Protein AF-A0A2N2EZ82-F1 (afdb_monomer_lite)

Secondary structure (DSSP, 8-state):
-HHHHHHHHHHHHHHHHHHTT--EEEEEEEETTEEEEEEEEE----SSS-----TT--HHHHHHHHHTTTTS---EEEEEEEETTEEEEEEEEE---HHHHHHHHHTT----

Radius of gyration: 16.88 Å; chains: 1; bounding box: 45×41×42 Å

Structure (mmCIF, N/CA/C/O backbone):
data_AF-A0A2N2EZ82-F1
#
_entry.id   AF-A0A2N2EZ82-F1
#
loop_
_atom_site.group_PDB
_atom_site.id
_atom_site.type_symbol
_atom_site.label_atom_id
_atom_site.label_alt_id
_atom_site.label_comp_id
_atom_site.label_asym_id
_atom_site.label_entity_id
_atom_site.label_seq_id
_atom_site.pdbx_PDB_ins_code
_atom_site.Cartn_x
_atom_site.Cartn_y
_atom_site.Cartn_z
_atom_site.occupancy
_atom_site.B_iso_or_equiv
_atom_site.auth_seq_id
_atom_site.auth_comp_id
_atom_site.auth_asym_id
_atom_site.auth_atom_id
_atom_site.pdbx_PDB_model_num
ATOM 1 N N . MET A 1 1 ? -14.059 14.167 6.911 1.00 49.69 1 MET A N 1
ATOM 2 C CA . MET A 1 1 ? -13.332 14.524 5.665 1.00 49.69 1 MET A CA 1
ATOM 3 C C . MET A 1 1 ? -11.934 13.899 5.545 1.00 49.69 1 MET A C 1
ATOM 5 O O . MET A 1 1 ? -11.495 13.719 4.420 1.00 49.69 1 MET A O 1
ATOM 9 N N . SER A 1 2 ? -11.249 13.520 6.637 1.00 60.47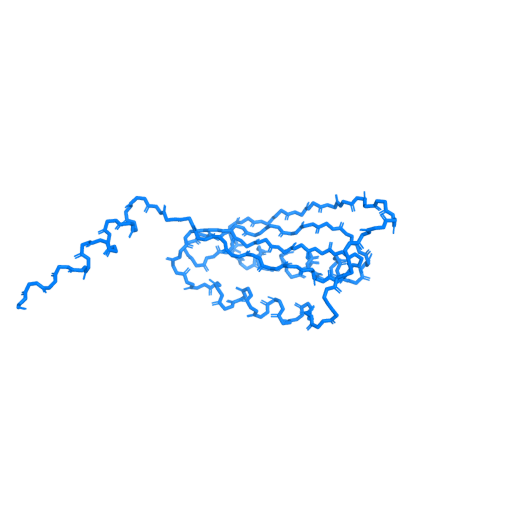 2 SER A N 1
ATOM 10 C CA . SER A 1 2 ? -9.850 13.033 6.594 1.00 60.47 2 SER A CA 1
ATOM 11 C C . SER A 1 2 ? -9.635 11.664 5.909 1.00 60.47 2 SER A C 1
ATOM 13 O O . SER A 1 2 ? -8.693 11.509 5.136 1.00 60.47 2 SER A O 1
ATOM 15 N N . ALA A 1 3 ? -10.534 10.689 6.103 1.00 69.88 3 ALA A N 1
ATOM 16 C CA . ALA A 1 3 ? -10.351 9.317 5.596 1.00 69.88 3 ALA A CA 1
ATOM 17 C C . ALA A 1 3 ? -10.224 9.233 4.059 1.00 69.88 3 ALA A C 1
ATOM 19 O O . ALA A 1 3 ? -9.273 8.648 3.543 1.00 69.88 3 ALA A O 1
ATOM 20 N N . LYS A 1 4 ? -11.105 9.930 3.325 1.00 79.75 4 LYS A N 1
ATOM 21 C CA . LYS A 1 4 ? -11.078 9.970 1.850 1.00 79.75 4 LYS A CA 1
ATOM 22 C C . LYS A 1 4 ? -9.787 10.576 1.287 1.00 79.75 4 LYS A C 1
ATOM 24 O O . LYS A 1 4 ? -9.339 10.184 0.214 1.00 79.75 4 LYS A O 1
ATOM 29 N N . ILE A 1 5 ? -9.177 11.523 2.006 1.00 86.12 5 ILE A N 1
ATOM 30 C CA . ILE A 1 5 ? -7.908 12.142 1.595 1.00 86.12 5 ILE A CA 1
ATOM 31 C C . ILE A 1 5 ? -6.777 11.115 1.680 1.00 86.12 5 ILE A C 1
ATOM 33 O O . ILE A 1 5 ? -5.949 11.033 0.776 1.00 86.12 5 ILE A O 1
ATOM 37 N N . ASN A 1 6 ? -6.744 10.313 2.742 1.00 88.25 6 ASN A N 1
ATOM 38 C CA . ASN A 1 6 ? -5.704 9.307 2.928 1.00 88.25 6 ASN A CA 1
ATOM 39 C C . ASN A 1 6 ? -5.860 8.112 1.978 1.00 88.25 6 ASN A C 1
ATOM 41 O O . ASN A 1 6 ? -4.861 7.611 1.469 1.00 88.25 6 ASN A O 1
ATOM 45 N N . GLU A 1 7 ? -7.091 7.710 1.661 1.00 87.50 7 GLU A N 1
ATOM 46 C CA . GLU A 1 7 ? -7.359 6.743 0.589 1.00 87.50 7 GLU A CA 1
ATOM 47 C C . GLU A 1 7 ? -6.820 7.220 -0.760 1.00 87.50 7 GLU A C 1
ATOM 49 O O . GLU A 1 7 ? -6.132 6.477 -1.462 1.00 87.50 7 GLU A O 1
ATOM 54 N N . LEU A 1 8 ? -7.079 8.484 -1.106 1.00 90.00 8 LEU A N 1
ATOM 55 C CA . LEU A 1 8 ? -6.564 9.075 -2.33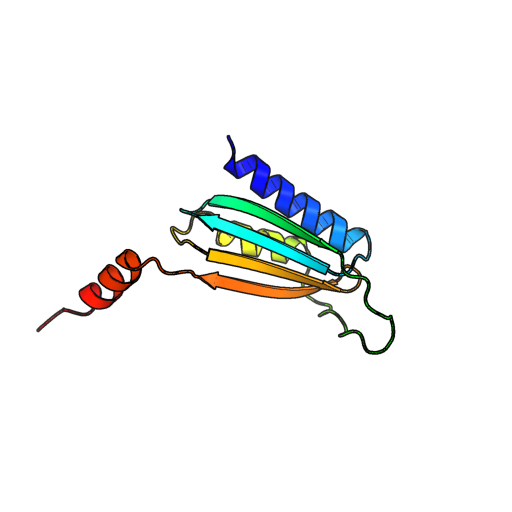5 1.00 90.00 8 LEU A CA 1
ATOM 56 C C . LEU A 1 8 ? -5.031 9.149 -2.327 1.00 90.00 8 LEU A C 1
ATOM 58 O O . LEU A 1 8 ? -4.398 8.811 -3.325 1.00 90.00 8 LEU A O 1
ATOM 62 N N . LYS A 1 9 ? -4.419 9.524 -1.196 1.00 91.50 9 LYS A N 1
ATOM 63 C CA . LYS A 1 9 ? -2.954 9.519 -1.034 1.00 91.50 9 LYS A CA 1
ATOM 64 C C . LYS A 1 9 ? -2.359 8.134 -1.268 1.00 91.50 9 LYS A C 1
ATOM 66 O O . LYS A 1 9 ? -1.365 8.027 -1.980 1.00 91.50 9 LYS A O 1
ATOM 71 N N . LEU A 1 10 ? -2.971 7.084 -0.720 1.00 90.69 10 LEU A N 1
ATOM 72 C CA . LEU A 1 10 ? -2.527 5.709 -0.931 1.00 90.69 10 LEU A CA 1
ATOM 73 C C . LEU A 1 10 ? -2.613 5.307 -2.411 1.00 90.69 10 LEU A C 1
ATOM 75 O O . LEU A 1 10 ? -1.647 4.772 -2.954 1.00 90.69 10 LEU A O 1
ATOM 79 N N . LYS A 1 11 ? -3.739 5.593 -3.078 1.00 90.75 11 LYS A N 1
ATOM 80 C CA . LYS A 1 11 ? -3.919 5.304 -4.512 1.00 90.75 11 LYS A CA 1
ATOM 81 C C . LYS A 1 11 ? -2.888 6.031 -5.372 1.00 90.75 11 LYS A C 1
ATOM 83 O O . LYS A 1 11 ? -2.272 5.417 -6.240 1.00 90.75 11 LYS A O 1
ATOM 88 N N . ASN A 1 12 ? -2.657 7.310 -5.089 1.00 92.69 12 ASN A N 1
ATOM 89 C CA . ASN A 1 12 ? -1.676 8.118 -5.805 1.00 92.69 12 ASN A CA 1
ATOM 90 C C . ASN A 1 12 ? -0.248 7.614 -5.569 1.00 92.69 12 ASN A C 1
ATOM 92 O O . ASN A 1 12 ? 0.536 7.557 -6.511 1.00 92.69 12 ASN A O 1
ATOM 96 N N . ALA A 1 13 ? 0.087 7.201 -4.343 1.00 91.81 13 ALA A N 1
ATOM 97 C CA . ALA A 1 13 ? 1.379 6.595 -4.039 1.00 91.81 13 ALA A CA 1
ATOM 98 C C . ALA A 1 13 ? 1.575 5.277 -4.802 1.00 91.81 13 ALA A C 1
ATOM 100 O O . ALA A 1 13 ? 2.608 5.101 -5.443 1.00 91.81 13 ALA A O 1
ATOM 101 N N . LEU A 1 14 ? 0.575 4.388 -4.801 1.00 91.19 14 LEU A N 1
ATOM 102 C CA . LEU A 1 14 ? 0.614 3.135 -5.562 1.00 91.19 14 LEU A CA 1
ATOM 103 C C . LEU A 1 14 ? 0.827 3.398 -7.052 1.00 91.19 14 LEU A C 1
ATOM 105 O O . LEU A 1 14 ? 1.723 2.802 -7.647 1.00 91.19 14 LEU A O 1
ATOM 109 N N . HIS A 1 15 ? 0.052 4.316 -7.637 1.00 90.88 15 HIS A N 1
ATOM 110 C CA . HIS A 1 15 ? 0.212 4.699 -9.035 1.00 90.88 15 HIS A CA 1
ATOM 111 C C . HIS A 1 15 ? 1.622 5.232 -9.298 1.00 90.88 15 HIS A C 1
ATOM 113 O O . HIS A 1 15 ? 2.302 4.716 -10.174 1.00 90.88 15 HIS A O 1
ATOM 119 N N . ARG A 1 16 ? 2.090 6.202 -8.500 1.00 91.81 16 ARG A N 1
ATOM 120 C CA . ARG A 1 16 ? 3.411 6.833 -8.641 1.00 91.81 16 ARG A CA 1
ATOM 121 C C . ARG A 1 16 ? 4.545 5.812 -8.619 1.00 91.81 16 ARG A C 1
ATOM 123 O O . ARG A 1 16 ? 5.392 5.842 -9.503 1.00 91.81 16 ARG A O 1
ATOM 130 N N . PHE A 1 17 ? 4.552 4.911 -7.637 1.00 89.69 17 PHE A N 1
ATOM 131 C CA . PHE A 1 17 ? 5.608 3.907 -7.525 1.00 89.69 17 PHE A CA 1
ATOM 132 C C . PHE A 1 17 ? 5.564 2.909 -8.684 1.00 89.69 17 PHE A C 1
ATOM 134 O O . PHE A 1 17 ? 6.608 2.587 -9.245 1.00 89.69 17 PHE A O 1
ATOM 141 N N . CYS A 1 18 ? 4.367 2.445 -9.060 1.00 86.94 18 CYS A N 1
ATOM 142 C CA . CYS A 1 18 ? 4.213 1.422 -10.091 1.00 86.94 18 CYS A CA 1
ATOM 143 C C . CYS A 1 18 ? 4.473 1.958 -11.505 1.00 86.94 18 CYS A C 1
ATOM 145 O O . CYS A 1 18 ? 5.116 1.283 -12.301 1.00 86.94 18 CYS A O 1
ATOM 147 N N . SER A 1 19 ? 4.014 3.175 -11.819 1.00 86.94 19 SER A N 1
ATOM 148 C CA . SER A 1 19 ? 4.234 3.801 -13.128 1.00 86.94 19 SER A CA 1
ATOM 149 C C . SER A 1 19 ? 5.632 4.399 -13.275 1.00 86.94 19 SER A C 1
ATOM 151 O O . SER A 1 19 ? 6.143 4.487 -14.382 1.00 86.94 19 SER A O 1
ATOM 153 N N . GLY A 1 20 ? 6.235 4.853 -12.174 1.00 82.19 20 GLY A N 1
ATOM 154 C CA . GLY A 1 20 ? 7.552 5.492 -12.164 1.00 82.19 20 GLY A CA 1
ATOM 155 C C . GLY A 1 20 ? 8.723 4.523 -12.026 1.00 82.19 20 GLY A C 1
ATOM 156 O O . GLY A 1 20 ? 9.811 4.970 -11.675 1.00 82.19 20 GLY A O 1
ATOM 157 N N . GLU A 1 21 ? 8.495 3.212 -12.188 1.00 80.50 21 GLU A N 1
ATOM 158 C CA . GLU A 1 21 ? 9.494 2.147 -11.981 1.00 80.50 21 GLU A CA 1
ATOM 159 C C . GLU A 1 21 ? 10.285 2.304 -10.669 1.00 80.50 21 GLU A C 1
ATOM 161 O O . GLU A 1 21 ? 11.467 1.970 -10.561 1.00 80.50 21 GLU A O 1
ATOM 166 N N . THR A 1 22 ? 9.625 2.845 -9.644 1.00 85.62 22 THR A N 1
ATOM 167 C CA . THR A 1 22 ? 10.269 3.215 -8.389 1.00 85.62 22 THR A CA 1
ATOM 168 C C . THR A 1 22 ? 10.339 1.998 -7.481 1.00 85.62 22 THR A C 1
ATOM 170 O O . THR A 1 22 ? 9.428 1.165 -7.448 1.00 85.62 22 THR A O 1
ATOM 173 N N . THR A 1 23 ? 11.424 1.899 -6.721 1.00 88.06 23 THR A N 1
ATOM 174 C CA . THR A 1 23 ? 11.573 0.892 -5.675 1.00 88.06 23 THR A CA 1
ATOM 175 C C . THR A 1 23 ? 11.357 1.532 -4.312 1.00 88.06 23 THR A C 1
ATOM 177 O O . THR A 1 23 ? 11.808 2.646 -4.048 1.00 88.06 23 THR A O 1
ATOM 180 N N . GLY A 1 24 ? 10.664 0.825 -3.431 1.00 90.56 24 GLY A N 1
ATOM 181 C CA . GLY A 1 24 ? 10.488 1.229 -2.050 1.00 90.56 24 GLY A CA 1
ATOM 182 C C . GLY A 1 24 ? 9.236 0.632 -1.430 1.00 90.56 24 GLY A C 1
ATOM 183 O O . GLY A 1 24 ? 8.799 -0.459 -1.790 1.00 90.56 24 GLY A O 1
ATOM 184 N N . ARG A 1 25 ? 8.676 1.344 -0.460 1.00 92.19 25 ARG A N 1
ATOM 185 C CA . ARG A 1 25 ? 7.598 0.857 0.393 1.00 92.19 25 ARG A CA 1
ATOM 186 C C . ARG A 1 25 ? 6.530 1.915 0.581 1.00 92.19 25 ARG A C 1
ATOM 188 O O . ARG A 1 25 ? 6.830 3.088 0.793 1.00 92.19 25 ARG A O 1
ATOM 195 N N . ILE A 1 26 ? 5.284 1.467 0.593 1.00 93.94 26 ILE A N 1
ATOM 196 C CA . ILE A 1 26 ? 4.137 2.257 1.024 1.00 93.94 26 ILE A CA 1
ATOM 197 C C . ILE A 1 26 ? 3.585 1.620 2.296 1.00 93.94 26 ILE A C 1
ATOM 199 O O . ILE A 1 26 ? 3.319 0.420 2.326 1.00 93.94 26 ILE A O 1
ATOM 203 N N . LEU A 1 27 ? 3.420 2.417 3.344 1.00 93.50 27 LEU A N 1
ATOM 204 C CA . LEU A 1 27 ? 2.815 2.024 4.610 1.00 93.50 27 LEU A CA 1
ATOM 205 C C . LEU A 1 27 ? 1.511 2.802 4.790 1.00 93.50 27 LEU A C 1
ATOM 207 O O . LEU A 1 27 ? 1.506 4.029 4.754 1.00 93.50 27 LEU A O 1
ATOM 211 N N . ALA A 1 28 ? 0.408 2.098 5.014 1.00 91.69 28 ALA A N 1
ATOM 212 C CA . ALA A 1 28 ? -0.877 2.682 5.365 1.00 91.69 28 ALA A CA 1
ATOM 213 C C . ALA A 1 28 ? -1.294 2.195 6.754 1.00 91.69 28 ALA A C 1
ATOM 215 O O . ALA A 1 28 ? -1.422 0.993 6.976 1.00 91.69 28 ALA A O 1
ATOM 216 N N . LYS A 1 29 ? -1.526 3.126 7.679 1.00 90.88 29 LYS A N 1
ATOM 217 C CA . LYS A 1 29 ? -2.017 2.819 9.026 1.00 90.88 29 LYS A CA 1
ATOM 218 C C . LYS A 1 29 ? -3.536 2.887 9.047 1.00 90.88 29 LYS A C 1
ATOM 220 O O . LYS A 1 29 ? -4.125 3.864 8.575 1.00 90.88 29 LYS A O 1
ATOM 225 N N . LEU A 1 30 ? -4.146 1.859 9.613 1.00 88.19 30 LEU A N 1
ATOM 226 C CA . LEU A 1 30 ? -5.578 1.662 9.748 1.00 88.19 30 LEU A CA 1
ATOM 227 C C . LEU A 1 30 ? -6.007 1.850 11.201 1.00 88.19 30 LEU A C 1
ATOM 229 O O . LEU A 1 30 ? -5.390 1.304 12.116 1.00 88.19 30 LEU A O 1
ATOM 233 N N . ALA A 1 31 ? -7.096 2.582 11.396 1.00 84.56 31 ALA A N 1
ATOM 234 C CA . ALA A 1 31 ? -7.807 2.653 12.663 1.00 84.56 31 ALA A CA 1
ATOM 235 C C . ALA A 1 31 ? -9.309 2.723 12.406 1.00 84.56 31 ALA A C 1
ATOM 237 O O . ALA A 1 31 ? -9.744 3.508 11.561 1.00 84.56 31 ALA A O 1
ATOM 238 N N . ASP A 1 32 ? -10.075 1.909 13.133 1.00 81.25 32 ASP A N 1
ATOM 239 C CA . ASP A 1 32 ? -11.540 1.920 13.153 1.00 81.25 32 ASP A CA 1
ATOM 240 C C . ASP A 1 32 ? -12.133 1.950 11.727 1.00 81.25 32 ASP A C 1
ATOM 242 O O . ASP A 1 32 ? -12.922 2.819 11.353 1.00 81.25 32 ASP A O 1
ATOM 246 N N . GLY A 1 33 ? -11.633 1.056 10.864 1.00 77.31 33 GLY A N 1
ATOM 247 C CA . GLY A 1 33 ? -12.067 0.937 9.471 1.00 77.31 33 GLY A CA 1
ATOM 248 C C . GLY A 1 33 ? -11.594 2.041 8.522 1.00 77.31 33 GLY A C 1
ATOM 249 O O . GLY A 1 33 ? -12.033 2.053 7.379 1.00 77.31 33 GLY A O 1
ATOM 250 N N . ASN A 1 34 ? -10.703 2.944 8.932 1.00 85.12 34 ASN A N 1
ATOM 251 C CA . ASN A 1 34 ? -10.245 4.072 8.118 1.00 85.12 34 ASN A CA 1
ATOM 252 C C . ASN A 1 34 ? -8.720 4.104 7.972 1.00 85.12 34 ASN A C 1
ATOM 254 O O . ASN A 1 34 ? -7.989 3.755 8.898 1.00 85.12 34 ASN A O 1
ATOM 258 N N . ILE A 1 35 ? -8.219 4.612 6.839 1.00 88.44 35 ILE A N 1
ATOM 259 C CA . ILE A 1 35 ? -6.796 4.957 6.706 1.00 88.44 35 ILE A CA 1
ATOM 260 C C . ILE A 1 35 ? -6.548 6.285 7.426 1.00 88.44 35 ILE A C 1
ATOM 262 O O . ILE A 1 35 ? -7.014 7.345 6.999 1.00 88.44 35 ILE A O 1
ATOM 266 N N . VAL A 1 36 ? -5.775 6.241 8.506 1.00 89.44 36 VAL A N 1
ATOM 267 C CA . VAL A 1 36 ? -5.447 7.426 9.313 1.00 89.44 36 VAL A CA 1
ATOM 268 C C . VAL A 1 36 ? -4.117 8.056 8.923 1.00 89.44 36 VAL A C 1
ATOM 270 O O . VAL A 1 36 ? -3.923 9.254 9.124 1.00 89.44 36 VAL A O 1
ATOM 273 N N . HIS A 1 37 ? -3.216 7.276 8.327 1.00 90.81 37 HIS A N 1
ATOM 274 C CA . HIS A 1 37 ? -1.903 7.751 7.918 1.00 90.81 37 HIS A CA 1
ATOM 275 C C . HIS A 1 37 ? -1.373 6.965 6.720 1.00 90.81 37 HIS A C 1
ATOM 277 O O . HIS A 1 37 ? -1.609 5.763 6.614 1.00 90.81 37 HIS A O 1
ATOM 283 N N . VAL A 1 38 ? -0.638 7.648 5.843 1.00 92.69 38 VAL A N 1
ATOM 284 C CA . VAL A 1 38 ? 0.077 7.046 4.714 1.00 92.69 38 VAL A CA 1
ATOM 285 C C . VAL A 1 38 ? 1.494 7.595 4.710 1.00 92.69 38 VAL A C 1
ATOM 287 O O . VAL A 1 38 ? 1.683 8.810 4.710 1.00 92.69 38 VAL A O 1
ATOM 290 N N . GLU A 1 39 ? 2.463 6.694 4.674 1.00 94.50 39 GLU A N 1
ATOM 291 C CA . GLU A 1 39 ? 3.887 6.984 4.601 1.00 94.50 39 GLU A CA 1
ATOM 292 C C . GLU A 1 39 ? 4.476 6.275 3.377 1.00 94.50 39 GLU A C 1
ATOM 294 O O . GLU A 1 39 ? 4.103 5.145 3.051 1.00 94.50 39 GLU A O 1
ATOM 299 N N . THR A 1 40 ? 5.387 6.943 2.674 1.00 93.94 40 THR A N 1
ATOM 300 C CA . THR A 1 40 ? 6.085 6.377 1.518 1.00 93.94 40 THR A CA 1
ATOM 301 C C . THR A 1 40 ? 7.580 6.504 1.717 1.00 93.94 40 THR A C 1
ATOM 303 O O . THR A 1 40 ? 8.065 7.594 2.007 1.00 93.94 40 THR A O 1
ATOM 306 N N . MET A 1 41 ? 8.306 5.417 1.493 1.00 92.12 41 MET A N 1
ATOM 307 C CA . MET A 1 41 ? 9.758 5.378 1.570 1.00 92.12 41 MET A CA 1
ATOM 308 C C . MET A 1 41 ? 10.305 4.912 0.227 1.00 92.12 41 MET A C 1
ATOM 310 O O . MET A 1 41 ? 10.058 3.781 -0.181 1.00 92.12 41 MET A O 1
ATOM 314 N N . GLU A 1 42 ? 11.036 5.778 -0.464 1.00 90.19 42 GLU A N 1
ATOM 315 C CA . GLU A 1 42 ? 11.764 5.411 -1.679 1.00 90.19 42 GLU A CA 1
ATOM 316 C C . GLU A 1 42 ? 13.101 4.778 -1.289 1.00 90.19 42 GLU A C 1
ATOM 318 O O . GLU A 1 42 ? 13.752 5.203 -0.333 1.00 90.19 42 GLU A O 1
ATOM 323 N N . GLN A 1 43 ? 13.492 3.723 -1.996 1.00 83.25 43 GLN A N 1
ATOM 324 C CA . GLN A 1 43 ? 14.732 3.002 -1.742 1.00 83.25 43 GLN A CA 1
ATOM 325 C C . GLN A 1 43 ? 15.504 2.821 -3.039 1.00 83.25 43 GLN A C 1
ATOM 327 O O . GLN A 1 43 ? 15.016 2.231 -4.004 1.00 83.25 43 GLN A O 1
ATOM 332 N N . THR A 1 44 ? 16.751 3.273 -3.034 1.00 72.75 44 THR A N 1
ATOM 333 C CA . THR A 1 44 ? 17.689 3.014 -4.121 1.00 72.75 44 THR A CA 1
ATOM 334 C C . THR A 1 44 ? 18.305 1.638 -3.903 1.00 72.75 44 THR A C 1
ATOM 336 O O . THR A 1 44 ? 19.215 1.482 -3.092 1.00 72.75 44 THR A O 1
ATOM 339 N N . PHE A 1 45 ? 17.804 0.617 -4.597 1.00 65.88 45 PHE A N 1
ATOM 340 C CA . PHE A 1 45 ? 18.458 -0.692 -4.596 1.00 65.88 45 PHE A CA 1
ATOM 341 C C . PHE A 1 45 ? 19.618 -0.708 -5.598 1.00 65.88 45 PHE A C 1
ATOM 343 O O . PHE A 1 45 ? 19.451 -0.237 -6.729 1.00 65.88 45 PHE A O 1
ATOM 350 N N . PRO A 1 46 ? 20.782 -1.283 -5.245 1.00 57.41 46 PRO A N 1
ATOM 351 C CA . PRO A 1 46 ? 21.764 -1.648 -6.251 1.00 57.41 46 PRO A CA 1
ATOM 352 C C . PRO A 1 46 ? 21.123 -2.661 -7.212 1.00 57.41 46 PRO A C 1
ATOM 354 O O . PRO A 1 46 ? 20.492 -3.625 -6.788 1.00 57.41 46 PRO A O 1
ATOM 357 N N . ARG A 1 47 ? 21.264 -2.428 -8.524 1.00 56.38 47 ARG A N 1
ATOM 358 C CA . ARG A 1 47 ? 20.609 -3.224 -9.584 1.00 56.38 47 ARG A CA 1
ATOM 359 C C . ARG A 1 47 ? 20.998 -4.714 -9.580 1.00 56.38 47 ARG A C 1
ATOM 361 O O . ARG A 1 47 ? 20.322 -5.517 -10.215 1.00 56.38 47 ARG A O 1
ATOM 368 N N . ALA A 1 48 ? 22.077 -5.094 -8.895 1.00 50.00 48 ALA A N 1
ATOM 369 C CA . ALA A 1 48 ? 22.571 -6.467 -8.839 1.00 50.00 48 ALA A CA 1
ATOM 370 C C . ALA A 1 48 ? 21.910 -7.262 -7.697 1.00 50.00 48 ALA A C 1
ATOM 372 O O . ALA A 1 48 ? 22.038 -6.899 -6.531 1.00 50.00 48 ALA A O 1
ATOM 373 N N . GLY A 1 49 ? 21.229 -8.362 -8.033 1.00 56.44 49 GLY A N 1
ATOM 374 C CA . GLY A 1 49 ? 20.637 -9.285 -7.054 1.00 56.44 49 GLY A CA 1
ATOM 375 C C . GLY A 1 49 ? 19.289 -8.848 -6.471 1.00 56.44 49 GLY A C 1
ATOM 376 O O . GLY A 1 49 ? 18.814 -9.465 -5.518 1.00 56.44 49 GLY A O 1
ATOM 377 N N . ALA A 1 50 ? 18.663 -7.803 -7.025 1.00 59.06 50 ALA A N 1
ATOM 378 C CA . ALA A 1 50 ? 17.341 -7.370 -6.589 1.00 59.06 50 ALA A CA 1
ATOM 379 C C . ALA A 1 50 ? 16.304 -8.495 -6.810 1.00 59.06 50 ALA A C 1
ATOM 381 O O . ALA A 1 50 ? 16.281 -9.096 -7.889 1.00 59.06 50 ALA A O 1
ATOM 382 N N . PRO A 1 51 ? 15.436 -8.785 -5.820 1.00 62.16 51 PRO A N 1
ATOM 383 C CA . PRO A 1 51 ? 14.344 -9.732 -5.990 1.00 62.16 51 PRO A CA 1
ATOM 384 C C . PRO A 1 51 ? 13.507 -9.361 -7.215 1.00 62.16 51 PRO A C 1
ATOM 386 O O . PRO A 1 51 ? 13.085 -8.213 -7.363 1.00 62.16 51 PRO A O 1
ATOM 389 N N . VAL A 1 52 ? 13.245 -10.328 -8.093 1.00 63.12 52 VAL A N 1
ATOM 390 C CA . VAL A 1 52 ? 12.342 -10.108 -9.225 1.00 63.12 52 VAL A CA 1
ATOM 391 C C . VAL A 1 52 ? 10.930 -9.964 -8.656 1.00 63.12 52 VAL A C 1
ATOM 393 O O . VAL A 1 52 ? 10.395 -10.905 -8.070 1.00 63.12 52 VAL A O 1
ATOM 396 N N . GLY A 1 53 ? 10.343 -8.770 -8.782 1.00 56.88 53 GLY A N 1
ATOM 397 C CA . GLY A 1 53 ? 8.963 -8.516 -8.366 1.00 56.88 53 GLY A CA 1
ATOM 398 C C . GLY A 1 53 ? 8.012 -9.536 -8.994 1.00 56.88 53 GLY A C 1
ATOM 399 O O . GLY A 1 53 ? 8.187 -9.911 -10.158 1.00 56.88 53 GLY A O 1
ATOM 400 N N . LYS A 1 54 ? 7.017 -10.005 -8.230 1.00 58.19 54 LYS A N 1
ATOM 401 C CA . LYS A 1 54 ? 6.058 -11.001 -8.724 1.00 58.19 54 LYS A CA 1
ATOM 402 C C . LYS A 1 54 ? 5.327 -10.420 -9.944 1.00 58.19 54 LYS A C 1
ATOM 404 O O . LYS A 1 54 ? 4.726 -9.354 -9.816 1.00 58.19 54 LYS A O 1
ATOM 409 N N . PRO A 1 55 ? 5.359 -11.081 -11.114 1.00 58.31 55 PRO A N 1
ATOM 410 C CA . PRO A 1 55 ? 4.809 -10.515 -12.347 1.00 58.31 55 PRO A CA 1
ATOM 411 C C . PRO A 1 55 ? 3.287 -10.285 -12.300 1.00 58.31 55 PRO A C 1
ATOM 413 O O . PRO A 1 55 ? 2.776 -9.483 -13.076 1.00 58.31 55 PRO A O 1
ATOM 416 N N . ASP A 1 56 ? 2.572 -10.917 -11.363 1.00 62.25 56 ASP A N 1
ATOM 417 C CA . ASP A 1 56 ? 1.112 -11.063 -11.451 1.00 62.25 56 ASP A CA 1
ATOM 418 C C . ASP A 1 56 ? 0.292 -10.145 -10.525 1.00 62.25 56 ASP A C 1
ATOM 420 O O . ASP A 1 56 ? -0.947 -10.147 -10.573 1.00 62.25 56 ASP A O 1
ATOM 424 N N . VAL A 1 57 ? 0.938 -9.344 -9.668 1.00 70.94 57 VAL A N 1
ATOM 425 C CA . VAL A 1 57 ? 0.224 -8.451 -8.739 1.00 70.94 57 VAL A CA 1
ATOM 426 C C . VAL A 1 57 ? 0.045 -7.071 -9.364 1.00 70.94 57 VAL A C 1
ATOM 428 O O . VAL A 1 57 ? 0.890 -6.186 -9.247 1.00 70.94 57 VAL A O 1
ATOM 431 N N . LEU A 1 58 ? -1.099 -6.881 -10.025 1.00 79.62 58 LEU A N 1
ATOM 432 C CA . LEU A 1 58 ? -1.467 -5.597 -10.622 1.00 79.62 58 LEU A CA 1
ATOM 433 C C . LEU A 1 58 ? -1.762 -4.534 -9.543 1.00 79.62 58 LEU A C 1
ATOM 435 O O . LEU A 1 58 ? -2.469 -4.841 -8.574 1.00 79.62 58 LEU A O 1
ATOM 439 N N . PRO A 1 59 ? -1.357 -3.263 -9.742 1.00 78.75 59 PRO A N 1
ATOM 440 C CA . PRO A 1 59 ? -1.638 -2.174 -8.799 1.00 78.75 59 PRO A CA 1
ATOM 441 C C . PRO A 1 59 ? -3.129 -2.018 -8.484 1.00 78.75 59 PRO A C 1
ATOM 443 O O . PRO A 1 59 ? -3.505 -1.820 -7.331 1.00 78.75 59 PRO A O 1
ATOM 446 N N . ALA A 1 60 ? -3.993 -2.204 -9.488 1.00 80.69 60 ALA A N 1
ATOM 447 C CA . ALA A 1 60 ? -5.445 -2.156 -9.320 1.00 80.69 60 ALA A CA 1
ATOM 448 C C . ALA A 1 60 ? -5.974 -3.279 -8.408 1.00 80.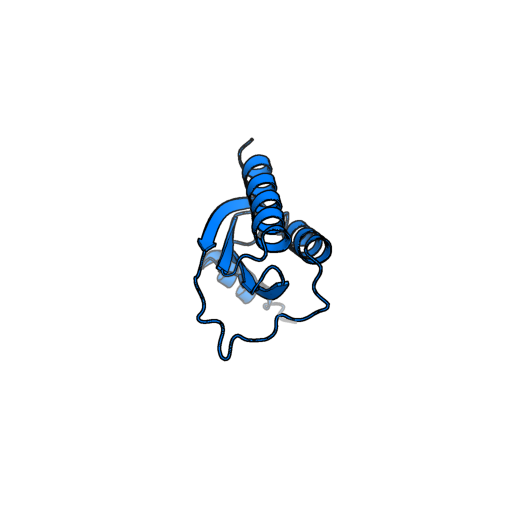69 60 ALA A C 1
ATOM 450 O O . ALA A 1 60 ? -6.832 -3.037 -7.559 1.00 80.69 60 ALA A O 1
ATOM 451 N N . LYS A 1 61 ? -5.428 -4.500 -8.524 1.00 83.88 61 LYS A N 1
ATOM 452 C CA . LYS A 1 61 ? -5.785 -5.619 -7.636 1.00 83.88 61 LYS A CA 1
ATOM 453 C C . LYS A 1 61 ? -5.326 -5.353 -6.202 1.00 83.88 61 LYS A C 1
ATOM 455 O O . LYS A 1 61 ? -6.054 -5.678 -5.267 1.00 83.88 61 LYS A O 1
ATOM 460 N N . CYS A 1 62 ? -4.154 -4.739 -6.032 1.00 83.88 62 CYS A N 1
ATOM 461 C CA . CYS A 1 62 ? -3.660 -4.323 -4.722 1.00 83.88 62 CYS A CA 1
ATOM 462 C C . CYS A 1 62 ? -4.559 -3.246 -4.103 1.00 83.88 62 CYS A C 1
ATOM 464 O O . CYS A 1 62 ? -4.988 -3.397 -2.964 1.00 83.88 62 CYS A O 1
ATOM 466 N N . ALA A 1 63 ? -4.920 -2.207 -4.861 1.00 82.69 63 ALA A N 1
ATOM 467 C CA . ALA A 1 63 ? -5.836 -1.169 -4.396 1.00 82.69 63 ALA A CA 1
ATOM 468 C C . ALA A 1 63 ? -7.185 -1.764 -3.951 1.00 82.69 63 ALA A C 1
ATOM 470 O O . ALA A 1 63 ? -7.611 -1.525 -2.826 1.00 82.69 63 ALA A O 1
ATOM 471 N N . ALA A 1 64 ? -7.788 -2.637 -4.765 1.00 85.25 64 ALA A N 1
ATOM 472 C CA . ALA A 1 64 ? -9.046 -3.308 -4.430 1.00 85.25 64 ALA A CA 1
ATOM 473 C C . ALA A 1 64 ? -8.930 -4.270 -3.229 1.00 85.25 64 ALA A C 1
ATOM 475 O O . ALA A 1 64 ? -9.903 -4.527 -2.518 1.00 85.25 64 ALA A O 1
ATOM 476 N N . PHE A 1 65 ? -7.758 -4.866 -2.991 1.00 83.81 65 PHE A N 1
ATOM 477 C CA . PHE A 1 65 ? -7.509 -5.642 -1.774 1.00 83.81 65 PHE A CA 1
ATOM 478 C C . PHE A 1 65 ? -7.479 -4.743 -0.534 1.00 83.81 65 PHE A C 1
ATOM 480 O O . PHE A 1 65 ? -8.081 -5.096 0.478 1.00 83.81 65 PHE A O 1
ATOM 487 N N . ILE A 1 66 ? -6.822 -3.584 -0.619 1.00 80.19 66 ILE A N 1
ATOM 488 C CA . ILE A 1 66 ? -6.729 -2.636 0.494 1.00 80.19 66 ILE A CA 1
ATOM 489 C C . ILE A 1 66 ? -8.098 -2.028 0.798 1.00 80.19 66 ILE A C 1
ATOM 491 O O . ILE A 1 66 ? -8.501 -2.017 1.955 1.00 80.19 66 ILE A O 1
ATOM 495 N N . GLU A 1 67 ? -8.855 -1.622 -0.222 1.00 83.12 67 GLU A N 1
ATOM 496 C CA . GLU A 1 67 ? -10.219 -1.099 -0.066 1.00 83.12 67 GLU A CA 1
ATOM 497 C C . GLU A 1 67 ? -11.139 -2.071 0.678 1.00 83.12 67 GLU A C 1
ATOM 499 O O . GLU A 1 67 ? -11.892 -1.650 1.545 1.00 83.12 67 GLU A O 1
ATOM 504 N N . ARG A 1 68 ? -11.027 -3.383 0.430 1.00 81.56 68 ARG A N 1
ATOM 505 C CA . ARG A 1 68 ? -11.800 -4.408 1.158 1.00 81.56 68 ARG A CA 1
ATOM 506 C C . ARG A 1 68 ? -11.433 -4.542 2.641 1.00 81.56 68 ARG A C 1
ATOM 508 O O . ARG A 1 68 ? -12.154 -5.198 3.386 1.00 81.56 68 ARG A O 1
ATOM 515 N N . ARG A 1 69 ? -10.294 -3.992 3.067 1.00 74.81 69 ARG A N 1
ATOM 516 C CA . ARG A 1 69 ? -9.870 -3.932 4.477 1.00 74.81 69 ARG A CA 1
ATOM 517 C C . ARG A 1 69 ? -10.282 -2.617 5.139 1.00 74.81 69 ARG A C 1
ATOM 519 O O . ARG A 1 69 ? -10.400 -2.561 6.361 1.00 74.81 69 ARG A O 1
ATOM 526 N N . ILE A 1 70 ? -10.538 -1.579 4.351 1.00 73.00 70 ILE A N 1
ATOM 527 C CA . ILE A 1 70 ? -11.197 -0.360 4.821 1.00 73.00 70 ILE A CA 1
ATOM 528 C C . ILE A 1 70 ? -12.651 -0.737 5.156 1.00 73.00 70 ILE A C 1
ATOM 530 O O . ILE A 1 70 ? -13.284 -1.514 4.448 1.00 73.00 70 ILE A O 1
ATOM 534 N N . GLY A 1 71 ? -13.156 -0.270 6.294 1.00 67.31 71 GLY A N 1
ATOM 535 C CA . GLY A 1 71 ? -14.458 -0.653 6.850 1.00 67.31 71 GLY A CA 1
ATOM 536 C C . GLY A 1 71 ? -14.436 -1.856 7.799 1.00 67.31 71 GLY A C 1
ATOM 537 O O . GLY A 1 71 ? -15.435 -2.105 8.468 1.00 67.31 71 GLY A O 1
ATOM 538 N N . THR A 1 72 ? -13.315 -2.578 7.923 1.00 69.81 72 THR A N 1
ATOM 539 C CA . THR A 1 72 ? -13.156 -3.556 9.013 1.00 69.81 72 THR A CA 1
ATOM 540 C C . THR A 1 72 ? -12.657 -2.867 10.281 1.00 69.81 72 THR A C 1
ATOM 542 O O . THR A 1 72 ? -11.661 -2.147 10.241 1.00 69.81 72 THR A O 1
ATOM 545 N N . ASP A 1 73 ? -13.353 -3.079 11.398 1.00 71.19 73 ASP A N 1
ATOM 546 C CA . ASP A 1 73 ? -13.085 -2.430 12.688 1.00 71.19 73 ASP A CA 1
ATOM 547 C C . ASP A 1 73 ? -11.855 -3.042 13.382 1.00 71.19 73 ASP A C 1
ATOM 549 O O . ASP A 1 73 ? -11.956 -3.768 14.367 1.00 71.19 73 ASP A O 1
ATOM 553 N N . PHE A 1 74 ? -10.671 -2.848 12.794 1.00 76.19 74 PHE A N 1
ATOM 554 C CA . PHE A 1 74 ? -9.407 -3.246 13.405 1.00 76.19 74 PHE A CA 1
ATOM 555 C C . PHE A 1 74 ? -8.347 -2.154 13.263 1.00 76.19 74 PHE A C 1
ATOM 557 O O . PHE A 1 74 ? -8.302 -1.411 12.280 1.00 76.19 74 PHE A O 1
ATOM 564 N N . PHE A 1 75 ? -7.466 -2.088 14.259 1.00 82.12 75 PHE A N 1
ATOM 565 C CA . PHE A 1 75 ? -6.278 -1.246 14.233 1.00 82.12 75 PHE A CA 1
ATOM 566 C C . PHE A 1 75 ? -5.110 -2.030 13.633 1.00 82.12 75 PHE A C 1
ATOM 568 O O . PHE A 1 75 ? -4.897 -3.191 13.979 1.00 82.12 75 PHE A O 1
ATOM 575 N N . GLY A 1 76 ? -4.347 -1.447 12.716 1.00 88.19 76 GLY A N 1
ATOM 576 C CA . GLY A 1 76 ? -3.248 -2.177 12.094 1.00 88.19 76 GLY A CA 1
ATOM 577 C C . GLY A 1 76 ? -2.559 -1.437 10.967 1.00 88.19 76 GLY A C 1
ATOM 578 O O . GLY A 1 76 ? -2.846 -0.280 10.698 1.00 88.19 76 GLY A O 1
ATOM 579 N N . ASP A 1 77 ? -1.665 -2.138 10.286 1.00 91.12 77 ASP A N 1
ATOM 580 C CA . ASP A 1 77 ? -0.843 -1.590 9.218 1.00 91.12 77 ASP A CA 1
ATOM 581 C C . ASP A 1 77 ? -0.990 -2.428 7.947 1.00 91.12 77 ASP A C 1
ATOM 583 O O . ASP A 1 77 ? -1.054 -3.661 7.993 1.00 91.12 77 ASP A O 1
ATOM 587 N N . ILE A 1 78 ? -0.999 -1.760 6.800 1.00 90.50 78 ILE A N 1
ATOM 588 C CA . ILE A 1 78 ? -0.823 -2.374 5.489 1.00 90.50 78 ILE A CA 1
ATOM 589 C C . ILE A 1 78 ? 0.497 -1.880 4.914 1.00 90.50 78 ILE A C 1
ATOM 591 O O . ILE A 1 78 ? 0.691 -0.679 4.740 1.00 90.50 78 ILE A O 1
ATOM 595 N N . THR A 1 79 ? 1.370 -2.812 4.559 1.00 92.12 79 THR A N 1
ATOM 596 C CA . THR A 1 79 ? 2.651 -2.528 3.917 1.00 92.12 79 THR A CA 1
ATOM 597 C C . THR A 1 79 ? 2.645 -3.091 2.506 1.00 92.12 79 THR A C 1
ATOM 599 O O . THR A 1 79 ? 2.385 -4.278 2.323 1.00 92.12 79 THR A O 1
ATOM 602 N N . VAL A 1 80 ? 2.957 -2.255 1.519 1.00 91.62 80 VAL A N 1
ATOM 603 C CA . VAL A 1 80 ? 3.158 -2.652 0.123 1.00 91.62 80 VAL A CA 1
ATOM 604 C C . VAL A 1 80 ? 4.621 -2.423 -0.223 1.00 91.62 80 VAL A C 1
ATOM 606 O O . VAL A 1 80 ? 5.086 -1.283 -0.220 1.00 91.62 80 VAL A O 1
ATOM 609 N N . ASP A 1 81 ? 5.343 -3.499 -0.509 1.00 89.62 81 ASP A N 1
ATOM 610 C CA . ASP A 1 81 ? 6.726 -3.442 -0.976 1.00 89.62 81 ASP A CA 1
ATOM 611 C C . ASP A 1 81 ? 6.738 -3.501 -2.510 1.00 89.62 81 ASP A C 1
ATOM 613 O O . ASP A 1 81 ? 6.106 -4.370 -3.118 1.00 89.62 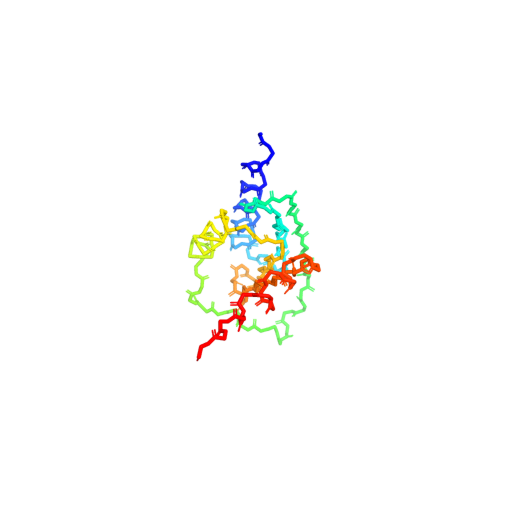81 ASP A O 1
ATOM 617 N N . ILE A 1 82 ? 7.440 -2.562 -3.142 1.00 89.25 82 ILE A N 1
ATOM 618 C CA . ILE A 1 82 ? 7.470 -2.363 -4.595 1.00 89.25 82 ILE A CA 1
ATOM 619 C C . ILE A 1 82 ? 8.926 -2.351 -5.052 1.00 89.25 82 ILE A C 1
ATOM 621 O O . ILE A 1 82 ? 9.749 -1.648 -4.475 1.00 89.25 82 ILE A O 1
ATOM 625 N N . ILE A 1 83 ? 9.246 -3.103 -6.102 1.00 86.69 83 ILE A N 1
ATOM 626 C CA . ILE A 1 83 ? 10.566 -3.144 -6.735 1.00 86.69 83 ILE A CA 1
ATOM 627 C C . ILE A 1 83 ? 10.408 -2.836 -8.216 1.00 86.69 83 ILE A C 1
ATOM 629 O O . ILE A 1 83 ? 9.702 -3.554 -8.920 1.00 86.69 83 ILE A O 1
ATOM 633 N N . HIS A 1 84 ? 11.083 -1.789 -8.693 1.00 84.44 84 HIS A N 1
ATOM 634 C CA . HIS A 1 84 ? 11.058 -1.359 -10.093 1.00 84.44 84 HIS A CA 1
ATOM 635 C C . HIS A 1 84 ? 9.630 -1.246 -10.646 1.00 84.44 84 HIS A C 1
ATOM 637 O O . HIS A 1 84 ? 9.309 -1.759 -11.714 1.00 84.44 84 HIS A O 1
ATOM 643 N N . GLY A 1 85 ? 8.736 -0.646 -9.855 1.00 84.38 85 GLY A N 1
ATOM 644 C CA . GLY A 1 85 ? 7.320 -0.498 -10.188 1.00 84.38 85 GLY A CA 1
ATOM 645 C C . GLY A 1 85 ? 6.467 -1.769 -10.101 1.00 84.38 85 GLY A C 1
ATOM 646 O O . GLY A 1 85 ? 5.262 -1.716 -10.344 1.00 84.38 85 GLY A O 1
ATOM 647 N N . LYS A 1 86 ? 7.040 -2.911 -9.709 1.00 85.69 86 LYS A N 1
ATOM 648 C CA . LYS A 1 86 ? 6.311 -4.169 -9.503 1.00 85.69 86 LYS A CA 1
ATOM 649 C C . LYS A 1 86 ? 6.075 -4.422 -8.024 1.00 85.69 86 LYS A C 1
ATOM 651 O O . LYS A 1 86 ? 7.000 -4.346 -7.220 1.00 85.69 86 LYS A O 1
ATOM 656 N N . ILE A 1 87 ? 4.847 -4.776 -7.662 1.00 87.00 87 ILE A N 1
ATOM 657 C CA . ILE A 1 87 ? 4.512 -5.134 -6.282 1.00 87.00 87 ILE A CA 1
ATOM 658 C C . ILE A 1 87 ? 5.158 -6.484 -5.958 1.00 87.00 87 ILE A C 1
ATOM 660 O O . ILE A 1 87 ? 4.871 -7.501 -6.589 1.00 87.00 87 ILE A O 1
ATOM 664 N N . LEU A 1 88 ? 6.045 -6.487 -4.968 1.00 85.06 88 LEU A N 1
ATOM 665 C CA . LEU A 1 88 ? 6.717 -7.685 -4.479 1.00 85.06 88 LEU A CA 1
ATOM 666 C C . LEU A 1 88 ? 5.852 -8.407 -3.445 1.00 85.06 88 LEU A C 1
ATOM 668 O O . LEU A 1 88 ? 5.671 -9.625 -3.520 1.00 85.06 88 LEU A O 1
ATOM 672 N N . ASP A 1 89 ? 5.342 -7.644 -2.479 1.00 85.88 89 ASP A N 1
ATOM 673 C CA . ASP A 1 89 ? 4.630 -8.172 -1.324 1.00 85.88 89 ASP A CA 1
ATOM 674 C C . ASP A 1 89 ? 3.607 -7.168 -0.780 1.00 85.88 89 ASP A C 1
ATOM 676 O O . ASP A 1 89 ? 3.789 -5.951 -0.865 1.00 85.88 89 ASP A O 1
ATOM 680 N N . VAL A 1 90 ? 2.524 -7.700 -0.212 1.00 87.50 90 VAL A N 1
ATOM 681 C CA . VAL A 1 90 ? 1.480 -6.931 0.471 1.00 87.50 90 VAL A CA 1
ATOM 682 C C . VAL A 1 90 ? 1.211 -7.599 1.808 1.00 87.50 90 VAL A C 1
ATOM 684 O O . VAL A 1 90 ? 0.645 -8.690 1.873 1.00 87.50 90 VAL A O 1
ATOM 687 N N . ARG A 1 91 ? 1.588 -6.929 2.893 1.00 88.62 91 ARG A N 1
ATOM 688 C CA . ARG A 1 91 ? 1.456 -7.444 4.257 1.00 88.62 91 ARG A CA 1
ATOM 689 C C . ARG A 1 91 ? 0.399 -6.665 5.009 1.00 88.62 91 ARG A C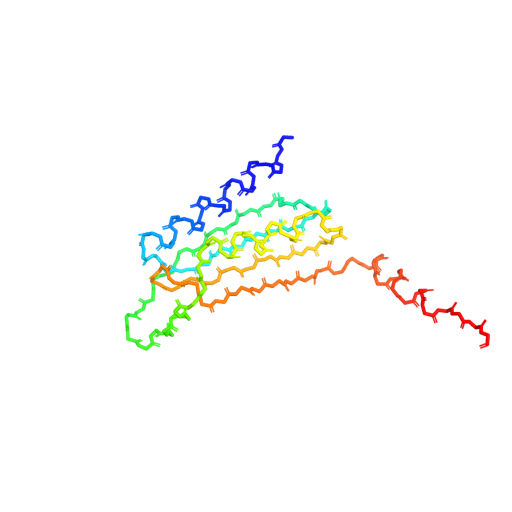 1
ATOM 691 O O . ARG A 1 91 ? 0.403 -5.440 4.992 1.00 88.62 91 ARG A O 1
ATOM 698 N N . VAL A 1 92 ? -0.481 -7.383 5.699 1.00 87.50 92 VAL A N 1
ATOM 699 C CA . VAL A 1 92 ? -1.464 -6.799 6.617 1.00 87.50 92 VAL A CA 1
ATOM 700 C C . VAL A 1 92 ? -1.109 -7.250 8.022 1.00 87.50 92 VAL A C 1
ATOM 702 O O . VAL A 1 92 ? -1.160 -8.441 8.324 1.00 87.50 92 VAL A O 1
ATOM 705 N N . LYS A 1 93 ? -0.755 -6.303 8.885 1.00 87.75 93 LYS A N 1
ATOM 706 C CA . LYS A 1 93 ? -0.483 -6.548 10.297 1.00 87.75 93 LYS A CA 1
ATOM 707 C C . LYS A 1 93 ? -1.640 -6.002 11.119 1.00 87.75 93 LYS A C 1
ATOM 709 O O . LYS A 1 93 ? -1.804 -4.793 11.229 1.00 87.75 93 LYS A O 1
ATOM 714 N N . LYS A 1 94 ? -2.430 -6.890 11.719 1.00 83.75 94 LYS A N 1
ATOM 715 C CA . LYS A 1 94 ? -3.408 -6.496 12.737 1.00 83.75 94 LYS A CA 1
ATOM 716 C C . LYS A 1 94 ? -2.678 -6.203 14.046 1.00 83.75 94 LYS A C 1
ATOM 718 O O . LYS A 1 94 ? -1.814 -6.975 14.458 1.00 83.75 94 LYS A O 1
ATOM 723 N N . ILE A 1 95 ? -3.020 -5.094 14.679 1.00 78.94 95 ILE A N 1
ATOM 724 C CA . ILE A 1 95 ? -2.550 -4.701 16.001 1.00 78.94 95 ILE A CA 1
ATOM 725 C C . ILE A 1 95 ? -3.770 -4.756 16.914 1.00 78.94 95 ILE A C 1
ATOM 727 O O . ILE A 1 95 ? -4.633 -3.883 16.880 1.00 78.94 95 ILE A O 1
ATOM 731 N N . TYR A 1 96 ? -3.843 -5.807 17.717 1.00 67.25 96 TYR A N 1
ATOM 732 C CA . TYR A 1 96 ? -4.912 -5.968 18.692 1.00 67.25 96 TYR A CA 1
ATOM 733 C C . TYR A 1 96 ? -4.675 -5.012 19.860 1.00 67.25 96 TYR A C 1
ATOM 735 O O . TYR A 1 96 ? -3.596 -5.020 20.461 1.00 67.25 96 TYR A O 1
ATOM 743 N N . LYS A 1 97 ? -5.667 -4.182 20.198 1.00 67.38 97 LYS A N 1
ATOM 744 C CA . LYS A 1 97 ? -5.653 -3.487 21.489 1.00 67.38 97 LYS A CA 1
ATOM 745 C C . LYS A 1 97 ? -5.935 -4.537 22.575 1.00 67.38 97 LYS A C 1
ATOM 747 O O . LYS A 1 97 ? -6.651 -5.499 22.306 1.00 67.38 97 LYS A O 1
ATOM 752 N N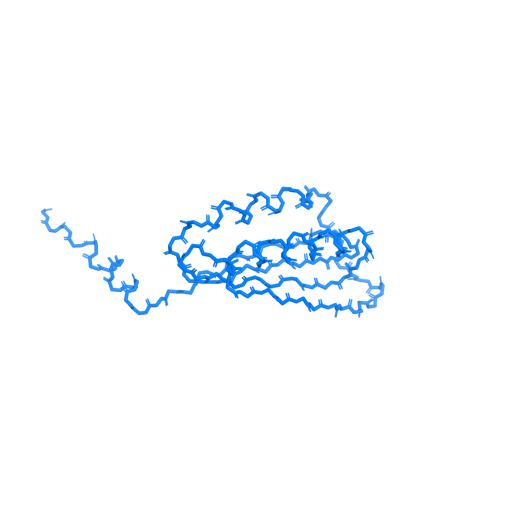 . PRO A 1 98 ? -5.453 -4.362 23.819 1.00 65.00 98 PRO A N 1
ATOM 753 C CA . PRO A 1 98 ? -5.753 -5.297 24.910 1.00 65.00 98 PRO A CA 1
ATOM 754 C C . PRO A 1 98 ? -7.256 -5.606 25.068 1.00 65.00 98 PRO A C 1
ATOM 756 O O . PRO A 1 98 ? -7.633 -6.745 25.311 1.00 65.00 98 PRO A O 1
ATOM 759 N N . ARG A 1 99 ? -8.119 -4.613 24.807 1.00 63.25 99 ARG A N 1
ATOM 760 C CA . ARG A 1 99 ? -9.588 -4.755 24.816 1.00 63.25 99 ARG A CA 1
ATOM 761 C C . ARG A 1 99 ? -10.142 -5.690 23.732 1.00 63.25 99 ARG A C 1
ATOM 763 O O . ARG A 1 99 ? -11.206 -6.273 23.920 1.00 63.25 99 ARG A O 1
ATOM 770 N N . ASP A 1 100 ? -9.452 -5.816 22.602 1.00 61.31 100 ASP A N 1
ATOM 771 C CA . ASP A 1 100 ? -9.847 -6.714 21.511 1.00 61.31 100 ASP A CA 1
ATOM 772 C C . ASP A 1 100 ? -9.494 -8.166 21.865 1.00 61.31 100 ASP A C 1
ATOM 774 O O . ASP A 1 100 ? -10.278 -9.073 21.599 1.00 61.31 100 ASP A O 1
ATOM 778 N N . ILE A 1 101 ? -8.365 -8.364 22.559 1.00 60.88 101 ILE A N 1
ATOM 779 C CA . ILE A 1 101 ? -7.928 -9.666 23.085 1.00 60.88 101 ILE A CA 1
ATOM 780 C C . ILE A 1 101 ? -8.923 -10.178 24.138 1.00 60.88 101 ILE A C 1
ATOM 782 O O . ILE A 1 101 ? -9.332 -11.335 24.092 1.00 60.88 101 ILE A O 1
ATOM 786 N N . GLU A 1 102 ? -9.369 -9.315 25.058 1.00 59.66 102 GLU A N 1
ATOM 787 C CA . GLU A 1 102 ? -10.365 -9.678 26.079 1.00 59.66 102 GLU A CA 1
ATOM 788 C C . GLU A 1 102 ? -11.702 -10.123 25.467 1.00 59.66 102 GLU A C 1
ATOM 790 O O . GLU A 1 102 ? -12.288 -11.104 25.924 1.00 59.66 102 GLU A O 1
ATOM 795 N N . LYS A 1 103 ? -12.176 -9.457 24.403 1.00 57.25 103 LYS A N 1
ATOM 796 C CA . LYS A 1 103 ? -13.392 -9.870 23.679 1.00 57.25 103 LYS A CA 1
ATOM 797 C C . LYS A 1 103 ? -13.244 -11.232 23.000 1.00 57.25 103 LYS A C 1
ATOM 799 O O . LYS A 1 103 ? -14.209 -11.991 22.960 1.00 57.25 103 LYS A O 1
ATOM 804 N N . GLU A 1 104 ? -12.065 -11.536 22.466 1.00 57.19 104 GLU A N 1
ATOM 805 C CA . GLU A 1 104 ? -11.804 -12.779 21.735 1.00 57.19 104 GLU A CA 1
ATOM 806 C C . GLU A 1 104 ? -11.632 -13.977 22.688 1.00 57.19 104 GLU A C 1
ATOM 808 O O . GLU A 1 104 ? -12.163 -15.055 22.427 1.00 57.19 104 GLU A O 1
ATOM 813 N N . ILE A 1 105 ? -10.993 -13.773 23.847 1.00 58.72 105 ILE A N 1
ATOM 814 C CA . ILE A 1 105 ? -10.834 -14.803 24.889 1.00 58.72 105 ILE A CA 1
ATOM 815 C C . ILE A 1 105 ? -12.158 -15.060 25.628 1.00 58.72 105 ILE A C 1
ATOM 817 O O . ILE A 1 105 ? -12.528 -16.214 25.846 1.00 58.72 105 ILE A O 1
ATOM 821 N N . CYS A 1 106 ? -12.919 -14.015 25.973 1.00 56.41 106 CYS A N 1
ATOM 822 C CA . CYS A 1 106 ? -14.208 -14.170 26.661 1.00 56.41 106 CYS A CA 1
ATOM 823 C C . CYS A 1 106 ? -15.339 -14.689 25.753 1.00 56.41 106 CYS A C 1
ATOM 825 O O . CYS A 1 106 ? -16.379 -15.104 26.260 1.00 56.41 106 CYS A O 1
ATOM 827 N N . GLY A 1 107 ? -15.152 -14.707 24.427 1.00 49.91 107 GLY A N 1
ATOM 828 C CA . GLY A 1 107 ? -16.107 -15.279 23.470 1.00 49.91 107 GLY A CA 1
ATOM 829 C C . GLY A 1 107 ? -16.085 -16.812 23.379 1.00 49.91 107 GLY A C 1
ATOM 830 O O . GLY A 1 107 ? -17.022 -17.397 22.842 1.00 49.91 107 GLY A O 1
ATOM 831 N N . ALA A 1 108 ? -15.057 -17.474 23.923 1.00 52.75 108 ALA A N 1
ATOM 832 C CA . ALA A 1 108 ? -14.922 -18.936 23.914 1.00 52.75 108 ALA A CA 1
ATOM 833 C C . ALA A 1 108 ? -15.553 -19.630 25.142 1.00 52.75 108 ALA A C 1
ATOM 835 O O . ALA A 1 108 ? -15.437 -20.843 25.305 1.00 52.75 108 ALA A O 1
ATOM 836 N N . GLY A 1 109 ? -16.234 -18.879 26.011 1.00 52.84 109 GLY A N 1
ATOM 837 C CA . GLY A 1 109 ? -16.962 -19.415 27.156 1.00 52.84 109 GLY A CA 1
ATOM 838 C C . GLY A 1 109 ? -18.414 -19.741 26.817 1.00 52.84 109 GLY A C 1
ATOM 839 O O . GLY A 1 109 ? -19.312 -19.029 27.254 1.00 52.84 109 GLY A O 1
ATOM 840 N N . SER A 1 110 ? -18.673 -20.825 26.081 1.00 47.09 110 SER A N 1
ATOM 841 C CA . SER A 1 110 ? -19.977 -21.494 26.168 1.00 47.09 110 SER A CA 1
ATOM 842 C C . SER A 1 110 ? -19.781 -22.844 26.837 1.00 47.09 110 SER A C 1
ATOM 844 O O . SER A 1 110 ? -19.487 -23.849 26.199 1.00 47.09 110 SER A O 1
ATOM 846 N N . ALA A 1 111 ? -19.897 -22.825 28.163 1.00 54.53 111 ALA A N 1
ATOM 847 C CA . ALA A 1 111 ? -20.156 -24.021 28.938 1.00 54.53 111 ALA A CA 1
ATOM 848 C C . ALA A 1 111 ? -21.543 -24.549 28.556 1.00 54.53 111 ALA A C 1
ATOM 850 O O . ALA A 1 111 ? -22.541 -23.902 28.881 1.00 54.53 111 ALA A O 1
ATOM 851 N N . ARG A 1 112 ? -21.587 -25.704 27.888 1.00 44.00 112 ARG A N 1
ATOM 852 C CA . ARG A 1 112 ? -22.635 -26.722 28.024 1.00 44.00 112 ARG A CA 1
ATOM 853 C C . ARG A 1 112 ? -22.036 -28.096 27.788 1.00 44.00 112 ARG A C 1
ATOM 855 O O . ARG A 1 112 ? -21.315 -28.241 26.779 1.00 44.00 112 ARG A O 1
#

pLDDT: mean 77.82, std 13.85, range [44.0, 94.5]

Sequence (112 aa):
MSAKINELKLKNALHRFCSGETTGRILAKLADGNIVHVETMEQTFPRAGAPVGKPDVLPAKCAAFIERRIGTDFFGDITVDIIHGKILDVRVKKIYKPRDIEKEICGAGSAR

Foldseek 3Di:
DQQVVQLVVQLVLLCCCQVVQFFWKWKFWDAQLGGNDIDTDTDDDDPPPDPDADPPDDSVNVSVVVNVSRNDHFTWMWMFGAGRSHTRDIDTGTDDDVVNVVVVVVVPPDDD